Protein AF-A0A3D0ENQ8-F1 (afdb_monomer)

Solvent-accessible surface area (backbone atoms only — not comparable to full-atom values): 4371 Å² total; per-residue (Å²): 132,87,81,50,68,70,58,51,52,52,51,51,52,50,46,54,50,53,35,52,52,38,49,52,50,60,76,67,51,69,94,43,84,92,36,48,69,57,50,50,53,44,51,52,51,34,51,53,43,51,52,51,51,52,53,49,53,51,51,50,51,51,50,53,54,53,56,69,72,62,64,73,77,82,124

Nearest PDB structures (foldseek):
  6lqo-assembly3_J  TM=7.986E-01  e=8.607E+00  human gammaherpesvirus 4
  3lg7-assembly1_B  TM=5.372E-01  e=2.807E+00  synthetic construct
  3etx-assembly3_C  TM=5.295E-01  e=3.203E+00  Fusobacterium nucleatum
  7rye-assembly1_G  TM=4.446E-01  e=2.628E+00  Salmonella enterica subsp. enterica serovar Typhimurium

Radius of gyration: 18.43 Å; Cα contacts (8 Å, |Δi|>4): 24; chains: 1; bounding box: 43×22×57 Å

Secondary structure (DSSP, 8-state):
----HHHHHHHHHHHHHHHHHHHHHHHHS---GGGHHHHHHHHHHHHHHHHHHHHHHHHHHHHHHHHHT------

Structure (mmCIF, N/CA/C/O backbone):
data_AF-A0A3D0ENQ8-F1
#
_entry.id   AF-A0A3D0ENQ8-F1
#
loop_
_atom_site.group_PDB
_atom_site.id
_atom_site.type_symbol
_atom_site.label_atom_id
_atom_site.label_alt_id
_atom_site.label_comp_id
_atom_site.label_asym_id
_atom_site.label_entity_id
_atom_site.label_seq_id
_atom_site.pdbx_PDB_ins_code
_atom_site.Cartn_x
_atom_site.Cartn_y
_atom_site.Cartn_z
_atom_site.occupancy
_atom_site.B_iso_or_equiv
_atom_site.auth_seq_id
_atom_site.auth_comp_id
_atom_site.auth_asym_id
_atom_site.auth_atom_id
_atom_site.pdbx_PDB_model_num
ATOM 1 N N . MET A 1 1 ? -4.678 -14.140 21.369 1.00 39.16 1 MET A N 1
ATOM 2 C CA . MET A 1 1 ? -3.444 -13.383 21.077 1.00 39.16 1 MET A CA 1
ATOM 3 C C . MET A 1 1 ? -3.879 -11.942 20.851 1.00 39.16 1 MET A C 1
ATOM 5 O O . MET A 1 1 ? -4.616 -11.707 19.905 1.00 39.16 1 MET A O 1
ATOM 9 N N . ALA A 1 2 ? -3.608 -11.032 21.790 1.00 49.53 2 ALA A N 1
ATOM 10 C CA . ALA A 1 2 ? -4.071 -9.648 21.691 1.00 49.53 2 ALA A CA 1
ATOM 11 C C . ALA A 1 2 ? -3.092 -8.871 20.805 1.00 49.53 2 ALA A C 1
ATOM 13 O O . ALA A 1 2 ? -2.031 -8.482 21.276 1.00 49.53 2 ALA A O 1
ATOM 14 N N . ILE A 1 3 ? -3.421 -8.717 19.523 1.00 52.25 3 ILE A N 1
ATOM 15 C CA . ILE A 1 3 ? -2.705 -7.793 18.637 1.00 52.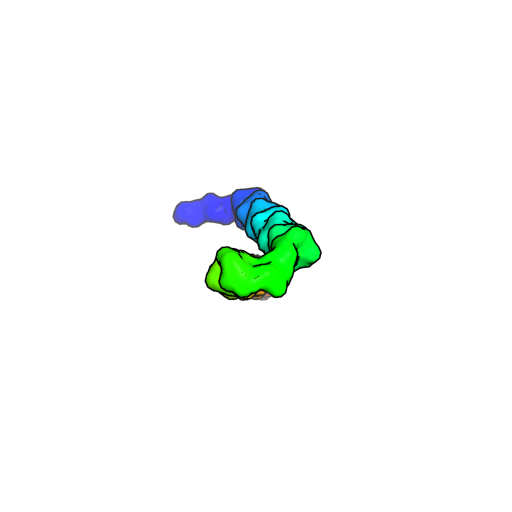25 3 ILE A CA 1
ATOM 16 C C . ILE A 1 3 ? -3.026 -6.385 19.147 1.00 52.25 3 ILE A C 1
ATOM 18 O O . ILE A 1 3 ? -4.199 -6.011 19.231 1.00 52.25 3 ILE A O 1
ATOM 22 N N . LEU A 1 4 ? -2.010 -5.637 19.576 1.00 63.75 4 LEU A N 1
ATOM 23 C CA . LEU A 1 4 ? -2.198 -4.300 20.133 1.00 63.75 4 LEU A CA 1
ATOM 24 C C . LEU A 1 4 ? -2.434 -3.306 18.989 1.00 63.75 4 LEU A C 1
ATOM 26 O O . LEU A 1 4 ? -1.742 -3.343 17.976 1.00 63.75 4 LEU A O 1
ATOM 30 N N . PHE A 1 5 ? -3.373 -2.370 19.158 1.00 62.66 5 PHE A N 1
ATOM 31 C CA . PHE A 1 5 ? -3.646 -1.316 18.165 1.00 62.66 5 PHE A CA 1
ATOM 32 C C . PHE A 1 5 ? -2.387 -0.548 17.741 1.00 62.66 5 PHE A C 1
ATOM 34 O O . PHE A 1 5 ? -2.238 -0.220 16.573 1.00 62.66 5 PHE A O 1
ATOM 41 N N . ALA A 1 6 ? -1.437 -0.355 18.659 1.00 62.81 6 ALA A N 1
ATOM 42 C CA . ALA A 1 6 ? -0.151 0.270 18.360 1.00 62.81 6 ALA A CA 1
ATOM 43 C C . ALA A 1 6 ? 0.675 -0.504 17.309 1.00 62.81 6 ALA A C 1
ATOM 45 O O . ALA A 1 6 ? 1.373 0.105 16.502 1.00 62.81 6 ALA A O 1
ATOM 46 N N . GLU A 1 7 ? 0.587 -1.837 17.285 1.00 67.19 7 GLU A N 1
ATOM 47 C CA . GLU A 1 7 ? 1.250 -2.665 16.270 1.00 67.19 7 GLU A C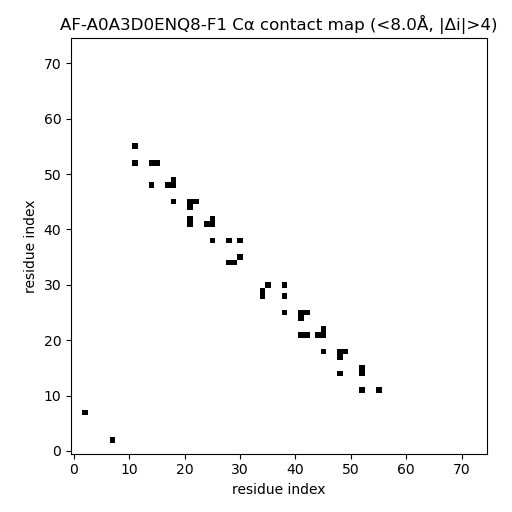A 1
ATOM 48 C C . GLU A 1 7 ? 0.542 -2.543 14.915 1.00 67.19 7 GLU A C 1
ATOM 50 O O . GLU A 1 7 ? 1.205 -2.481 13.880 1.00 67.19 7 GLU A O 1
ATOM 55 N N . ILE A 1 8 ? -0.791 -2.434 14.922 1.00 68.38 8 ILE A N 1
ATOM 56 C CA . ILE A 1 8 ? -1.609 -2.201 13.722 1.00 68.38 8 ILE A CA 1
ATOM 57 C C . ILE A 1 8 ? -1.312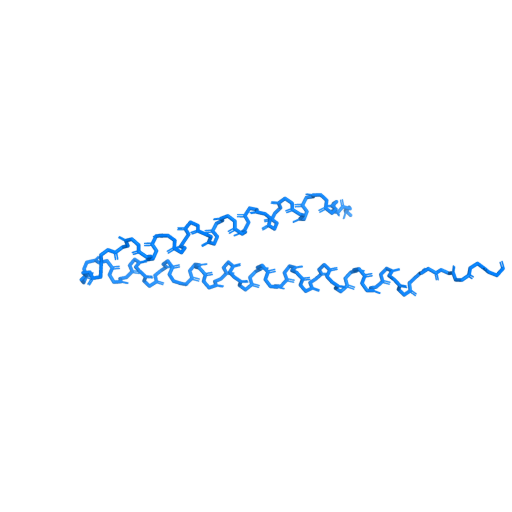 -0.819 13.125 1.00 68.38 8 ILE A C 1
ATOM 59 O O . ILE A 1 8 ? -1.073 -0.712 11.922 1.00 68.38 8 ILE A O 1
ATOM 63 N N . ASP A 1 9 ? -1.246 0.223 13.953 1.00 72.25 9 ASP A N 1
ATOM 64 C CA . ASP A 1 9 ? -0.932 1.589 13.525 1.00 72.25 9 ASP A CA 1
ATOM 65 C C . ASP A 1 9 ? 0.487 1.684 12.947 1.00 72.25 9 ASP A C 1
ATOM 67 O O . ASP A 1 9 ? 0.708 2.304 11.901 1.00 72.25 9 ASP A O 1
ATOM 71 N N . GLN A 1 10 ? 1.455 1.008 13.573 1.00 76.75 10 GLN A N 1
ATOM 72 C CA . GLN A 1 10 ? 2.828 0.948 13.076 1.00 76.75 10 GLN A CA 1
ATOM 73 C C . GLN A 1 10 ? 2.925 0.194 11.739 1.00 76.75 10 GLN A C 1
ATOM 75 O O . GLN A 1 10 ? 3.643 0.630 10.832 1.00 76.75 10 GLN A O 1
ATOM 80 N N . GLN A 1 11 ? 2.194 -0.914 11.581 1.00 79.12 11 GLN A N 1
ATOM 81 C CA . GLN A 1 11 ? 2.124 -1.658 10.320 1.00 79.12 11 GLN A CA 1
ATOM 82 C C . GLN A 1 11 ? 1.440 -0.838 9.216 1.00 79.12 11 GLN A C 1
ATOM 84 O O . GLN A 1 11 ? 1.959 -0.772 8.099 1.00 79.12 11 GLN A O 1
ATOM 89 N N . ALA A 1 12 ? 0.350 -0.133 9.530 1.00 79.62 12 ALA A N 1
ATOM 90 C CA . ALA A 1 12 ? -0.326 0.775 8.606 1.00 79.62 12 ALA A CA 1
ATOM 91 C C . ALA A 1 12 ? 0.599 1.914 8.148 1.00 79.62 12 ALA A C 1
ATOM 93 O O . ALA A 1 12 ? 0.665 2.229 6.957 1.00 79.62 12 ALA A O 1
ATOM 94 N N . ALA A 1 13 ? 1.361 2.509 9.072 1.00 80.94 13 ALA A N 1
ATOM 95 C CA . ALA A 1 13 ? 2.337 3.548 8.758 1.00 80.94 13 ALA A CA 1
ATOM 96 C C . ALA A 1 13 ? 3.459 3.028 7.843 1.00 80.94 13 ALA A C 1
ATOM 98 O O . ALA A 1 13 ? 3.850 3.710 6.893 1.00 80.94 13 ALA A O 1
ATOM 99 N N . ASN A 1 14 ? 3.955 1.812 8.086 1.00 85.56 14 ASN A N 1
ATOM 100 C CA . ASN A 1 14 ? 4.971 1.182 7.243 1.00 85.56 14 ASN A CA 1
ATOM 101 C C . ASN A 1 14 ? 4.439 0.857 5.836 1.00 85.56 14 ASN A C 1
ATOM 103 O O . ASN A 1 14 ? 5.132 1.129 4.856 1.00 85.56 14 ASN A O 1
ATOM 107 N N . LEU A 1 15 ? 3.201 0.367 5.712 1.00 86.69 15 LEU A N 1
ATOM 108 C CA . LEU A 1 15 ? 2.554 0.137 4.414 1.00 86.69 15 LEU A CA 1
ATOM 109 C C . LEU A 1 15 ? 2.362 1.445 3.632 1.00 86.69 15 LEU A C 1
ATOM 111 O O . LEU A 1 15 ? 2.656 1.504 2.438 1.00 86.69 15 LEU A O 1
ATOM 115 N N . LYS A 1 16 ? 1.944 2.525 4.304 1.00 84.88 16 LYS A N 1
ATOM 116 C CA . LYS A 1 16 ? 1.816 3.859 3.689 1.00 84.88 16 LYS A CA 1
ATOM 117 C C . LYS A 1 16 ? 3.161 4.378 3.171 1.00 84.88 16 LYS A C 1
ATOM 119 O O . LYS A 1 16 ? 3.220 4.897 2.057 1.00 84.88 16 LYS A O 1
ATOM 124 N N . LYS A 1 17 ? 4.247 4.182 3.929 1.00 85.94 17 LYS A N 1
ATOM 125 C CA . LYS A 1 17 ? 5.615 4.506 3.485 1.00 85.94 17 LYS A CA 1
ATOM 126 C C . LYS A 1 17 ? 6.043 3.664 2.280 1.00 85.94 17 LYS A C 1
ATOM 128 O O . LYS A 1 17 ? 6.543 4.227 1.312 1.00 85.94 17 LYS A O 1
ATOM 133 N N . ALA A 1 18 ? 5.807 2.350 2.305 1.00 86.50 18 ALA A N 1
ATOM 134 C CA .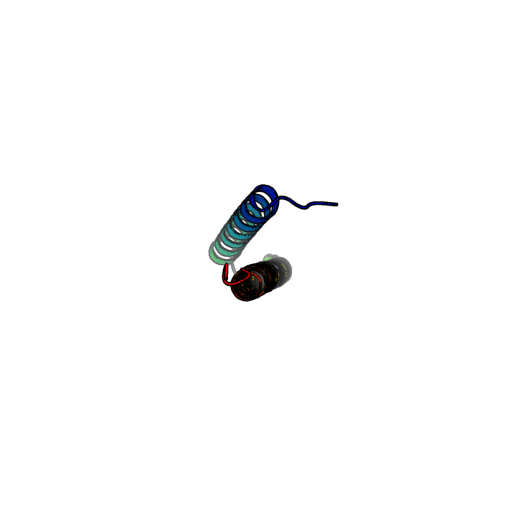 ALA A 1 18 ? 6.125 1.460 1.186 1.00 86.50 18 ALA A CA 1
ATOM 135 C C . ALA A 1 18 ? 5.398 1.886 -0.100 1.00 86.50 18 ALA A C 1
ATOM 137 O O . ALA A 1 18 ? 6.015 1.976 -1.158 1.00 86.50 18 ALA A O 1
ATOM 138 N N . ARG A 1 19 ? 4.113 2.250 0.003 1.00 86.94 19 ARG A N 1
ATOM 139 C CA . ARG A 1 19 ? 3.343 2.794 -1.122 1.00 86.94 19 ARG A CA 1
ATOM 140 C C . ARG A 1 19 ? 3.957 4.079 -1.678 1.00 86.94 19 ARG A C 1
ATOM 142 O O . ARG A 1 19 ? 4.075 4.211 -2.891 1.00 86.94 19 ARG A O 1
ATOM 149 N N . ALA A 1 20 ? 4.353 5.011 -0.810 1.00 84.62 20 ALA A N 1
ATOM 150 C CA . ALA A 1 20 ? 4.970 6.267 -1.236 1.00 84.62 20 ALA A CA 1
ATOM 151 C C . ALA A 1 20 ? 6.286 6.031 -1.995 1.00 84.62 20 ALA A C 1
ATOM 153 O O . ALA A 1 20 ? 6.499 6.629 -3.044 1.00 84.62 20 ALA A O 1
ATOM 154 N N . VAL A 1 21 ? 7.130 5.113 -1.514 1.00 88.44 21 VAL A N 1
ATOM 155 C CA . VAL A 1 21 ? 8.381 4.739 -2.195 1.00 88.44 21 VAL A CA 1
ATOM 156 C C . VAL A 1 21 ? 8.108 4.117 -3.567 1.00 88.44 21 VAL A C 1
ATOM 158 O O . VAL A 1 21 ? 8.761 4.485 -4.538 1.00 88.44 21 VAL A O 1
ATOM 161 N N . LEU A 1 22 ? 7.123 3.219 -3.670 1.00 87.19 22 LEU A N 1
ATOM 162 C CA . LEU A 1 22 ? 6.737 2.612 -4.948 1.00 87.19 22 LEU A CA 1
ATOM 163 C C . LEU A 1 22 ? 6.196 3.651 -5.942 1.00 87.19 22 LEU A C 1
ATOM 165 O O . LEU A 1 22 ? 6.520 3.574 -7.121 1.00 87.19 22 LEU A O 1
ATOM 169 N N . SER A 1 23 ? 5.436 4.646 -5.474 1.00 85.69 23 SER A N 1
ATOM 170 C CA . SER A 1 23 ? 4.975 5.760 -6.317 1.00 85.69 23 SER A CA 1
ATOM 171 C C . SER A 1 23 ? 6.149 6.574 -6.859 1.00 85.69 23 SER A C 1
ATOM 173 O O . SER A 1 23 ? 6.219 6.811 -8.056 1.00 85.69 23 SER A O 1
ATOM 175 N N . VAL A 1 24 ? 7.115 6.929 -6.003 1.00 87.38 24 VAL A N 1
ATOM 176 C CA . VAL A 1 24 ? 8.326 7.648 -6.433 1.00 87.38 24 VAL A CA 1
ATOM 177 C C . VAL A 1 24 ? 9.116 6.827 -7.4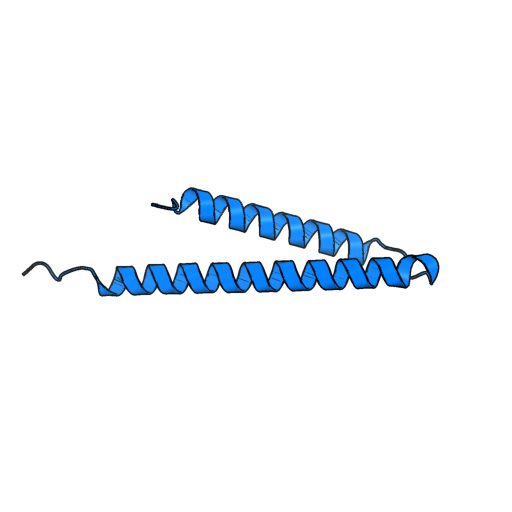49 1.00 87.38 24 VAL A C 1
ATOM 179 O O . VAL A 1 24 ? 9.611 7.378 -8.426 1.00 87.38 24 VAL A O 1
ATOM 182 N N . LEU A 1 25 ? 9.230 5.512 -7.253 1.00 85.06 25 LEU A N 1
ATOM 183 C CA . LEU A 1 25 ? 9.891 4.636 -8.219 1.00 85.06 25 LEU A CA 1
ATOM 184 C C . LEU A 1 25 ? 9.173 4.634 -9.573 1.00 85.06 25 LEU A C 1
ATOM 186 O O . LEU A 1 25 ? 9.852 4.721 -10.586 1.00 85.06 25 LEU A O 1
ATOM 190 N N . LEU A 1 26 ? 7.838 4.593 -9.607 1.00 83.62 26 LEU A N 1
ATOM 191 C CA . LEU A 1 26 ? 7.076 4.704 -10.859 1.00 83.62 26 LEU A CA 1
ATOM 192 C C . LEU A 1 26 ? 7.281 6.059 -11.541 1.00 83.62 26 LEU A C 1
ATOM 194 O O . LEU A 1 26 ? 7.504 6.099 -12.746 1.00 83.62 26 LEU A O 1
ATOM 198 N N . ASP A 1 27 ? 7.258 7.150 -10.775 1.00 83.62 27 ASP A N 1
ATOM 199 C CA . ASP A 1 27 ? 7.397 8.511 -11.307 1.00 83.62 27 ASP A CA 1
ATOM 200 C C . ASP A 1 27 ? 8.817 8.803 -11.824 1.00 83.62 27 ASP A C 1
ATOM 202 O O . ASP A 1 27 ? 9.011 9.637 -12.708 1.00 83.62 27 ASP A O 1
ATOM 206 N N . THR A 1 28 ? 9.828 8.138 -11.257 1.00 84.06 28 THR A N 1
ATOM 207 C CA . THR A 1 28 ? 11.246 8.358 -11.589 1.00 84.06 28 THR A CA 1
ATOM 208 C C . THR A 1 28 ? 11.790 7.380 -12.626 1.00 84.06 28 THR A C 1
ATOM 210 O O . THR A 1 28 ? 12.876 7.616 -13.164 1.00 84.06 28 THR A O 1
ATOM 213 N N . MET A 1 29 ? 11.077 6.288 -12.923 1.00 78.06 29 MET A N 1
ATOM 214 C CA . MET A 1 29 ? 11.581 5.265 -13.831 1.00 78.06 29 MET A CA 1
ATOM 215 C C . MET A 1 29 ? 11.466 5.727 -15.291 1.00 78.06 29 MET A C 1
ATOM 217 O O . MET A 1 29 ? 10.378 6.083 -15.747 1.00 78.06 29 MET A O 1
ATOM 221 N N . PRO A 1 30 ? 12.567 5.715 -16.066 1.00 73.44 30 PRO A N 1
ATOM 222 C CA . PRO A 1 30 ? 12.499 6.040 -17.479 1.00 73.44 30 PRO A CA 1
ATOM 223 C C . PRO A 1 30 ? 11.665 4.983 -18.203 1.00 73.44 30 PRO A C 1
ATOM 225 O O . PRO A 1 30 ? 11.999 3.798 -18.137 1.00 73.44 30 PRO A O 1
ATOM 228 N N . GLY A 1 31 ? 10.631 5.424 -18.927 1.00 65.69 31 GLY A N 1
ATOM 229 C CA . GLY A 1 31 ? 9.760 4.595 -19.771 1.00 65.69 31 GLY A CA 1
ATOM 230 C C . GLY A 1 31 ? 10.451 4.091 -21.041 1.00 65.69 31 GLY A C 1
ATOM 231 O O . GLY A 1 31 ? 9.954 4.277 -22.148 1.00 65.69 31 GLY A O 1
ATOM 232 N N . THR A 1 32 ? 11.645 3.523 -20.899 1.00 71.31 32 THR A N 1
A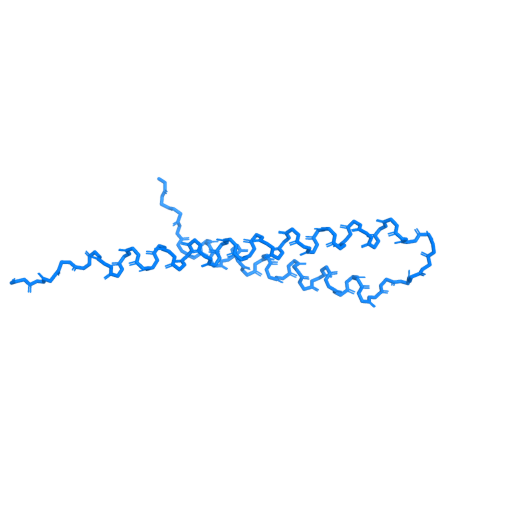TOM 233 C CA . THR A 1 32 ? 12.351 2.817 -21.965 1.00 71.31 32 THR A CA 1
ATOM 234 C C . THR A 1 32 ? 11.926 1.351 -21.954 1.00 71.31 32 THR A C 1
ATOM 236 O O . THR A 1 32 ? 11.646 0.793 -20.895 1.00 71.31 32 THR A O 1
ATOM 239 N N . GLY A 1 33 ? 11.921 0.691 -23.117 1.00 68.62 33 GLY A N 1
ATOM 240 C CA . GLY A 1 33 ? 11.501 -0.717 -23.227 1.00 68.62 33 GLY A CA 1
ATOM 241 C C . GLY A 1 33 ? 12.305 -1.700 -22.359 1.00 68.62 33 GLY A C 1
ATOM 242 O O . GLY A 1 33 ? 11.826 -2.781 -22.053 1.00 68.62 33 GLY A O 1
ATOM 243 N N . ALA A 1 34 ? 13.501 -1.321 -21.892 1.00 73.19 34 ALA A N 1
ATOM 244 C CA . ALA A 1 34 ? 14.283 -2.120 -20.943 1.00 73.19 34 ALA A CA 1
ATOM 245 C C . ALA A 1 34 ? 13.689 -2.145 -19.518 1.00 73.19 34 ALA A C 1
ATOM 247 O O . ALA A 1 34 ? 14.002 -3.043 -18.742 1.00 73.19 34 ALA A O 1
ATOM 248 N N . ASN A 1 35 ? 12.846 -1.167 -19.172 1.00 75.12 35 ASN A N 1
ATOM 249 C CA . ASN A 1 35 ? 12.256 -1.004 -17.843 1.00 75.12 35 ASN A CA 1
ATOM 250 C C . ASN A 1 35 ? 10.746 -1.282 -17.825 1.00 75.12 35 ASN A C 1
ATOM 252 O O . ASN A 1 35 ? 10.113 -1.093 -16.787 1.00 75.12 35 ASN A O 1
ATOM 256 N N . GLU A 1 36 ? 10.151 -1.698 -18.944 1.00 79.25 36 GLU A N 1
ATOM 257 C CA . GLU A 1 36 ? 8.700 -1.886 -19.063 1.00 79.25 36 GLU A CA 1
ATOM 258 C C . GLU A 1 36 ? 8.196 -2.982 -18.109 1.00 79.25 36 GLU A C 1
ATOM 260 O O . GLU A 1 36 ? 7.282 -2.740 -17.318 1.00 79.25 36 GLU A O 1
ATOM 265 N N . ASP A 1 37 ? 8.888 -4.125 -18.061 1.00 82.81 37 ASP A N 1
ATOM 266 C CA . ASP A 1 37 ? 8.590 -5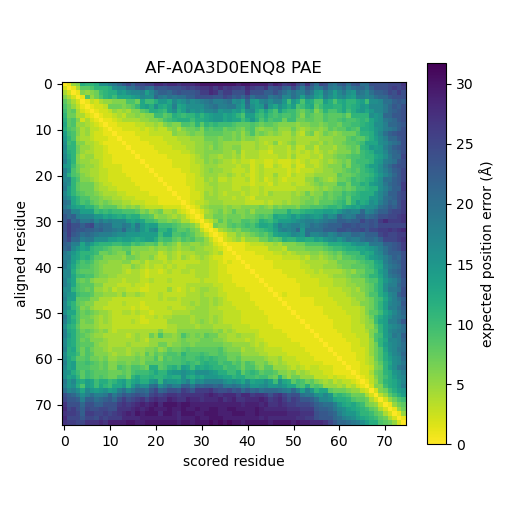.221 -17.129 1.00 82.81 37 ASP A CA 1
ATOM 267 C C . ASP A 1 37 ? 8.752 -4.795 -15.659 1.00 82.81 37 ASP A C 1
ATOM 269 O O . ASP A 1 37 ? 7.947 -5.148 -14.795 1.00 82.81 37 ASP A O 1
ATOM 273 N N . ILE A 1 38 ? 9.778 -3.992 -15.362 1.00 82.19 38 ILE A N 1
ATOM 274 C CA . ILE A 1 38 ? 10.048 -3.489 -14.007 1.00 82.19 38 ILE A CA 1
ATOM 275 C C . 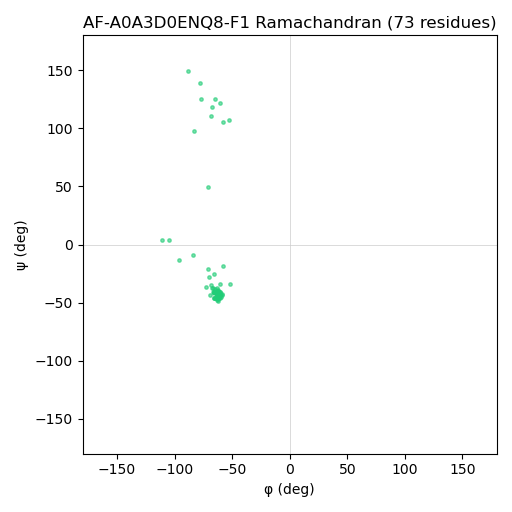ILE A 1 38 ? 8.962 -2.489 -13.586 1.00 82.19 38 ILE A C 1
ATOM 277 O O . ILE A 1 38 ? 8.441 -2.567 -12.473 1.00 82.19 38 ILE A O 1
ATOM 281 N N . THR A 1 39 ? 8.568 -1.591 -14.487 1.00 84.50 39 THR A N 1
ATOM 282 C CA . THR A 1 39 ? 7.482 -0.625 -14.273 1.00 84.50 39 THR A CA 1
ATOM 283 C C . THR A 1 39 ? 6.159 -1.346 -14.017 1.00 84.50 39 THR A C 1
ATOM 285 O O . THR A 1 39 ? 5.407 -0.972 -13.110 1.00 84.50 39 THR A O 1
ATOM 288 N N . TRP A 1 40 ? 5.892 -2.423 -14.761 1.00 86.75 40 TRP A N 1
ATOM 289 C CA . TRP A 1 40 ? 4.718 -3.266 -14.560 1.00 86.75 40 TRP A CA 1
ATOM 290 C C . TRP A 1 40 ? 4.727 -3.948 -13.185 1.00 86.75 40 TRP A C 1
ATOM 292 O O . TRP A 1 40 ? 3.744 -3.851 -12.446 1.00 86.75 40 TRP A O 1
ATOM 302 N N . LEU A 1 41 ? 5.851 -4.558 -12.788 1.00 86.69 41 LEU A N 1
ATOM 303 C CA . LEU A 1 41 ? 6.002 -5.196 -11.474 1.00 86.69 41 LEU A CA 1
ATOM 304 C C . LEU A 1 41 ? 5.812 -4.204 -10.319 1.00 86.69 41 LEU A C 1
ATOM 306 O O . LEU A 1 41 ? 5.124 -4.509 -9.342 1.00 86.69 41 LEU A O 1
ATOM 310 N N . ILE A 1 42 ? 6.381 -3.003 -10.431 1.00 87.31 42 ILE A N 1
ATOM 311 C CA . ILE A 1 42 ? 6.240 -1.957 -9.410 1.00 87.31 42 ILE A CA 1
ATOM 312 C C . ILE A 1 42 ? 4.797 -1.450 -9.354 1.00 87.31 42 ILE A C 1
ATOM 314 O O . ILE A 1 42 ? 4.279 -1.226 -8.260 1.00 87.31 42 ILE A O 1
ATOM 318 N N . SER A 1 43 ? 4.113 -1.334 -10.494 1.00 86.88 43 SER A N 1
ATOM 319 C CA . SER A 1 43 ? 2.694 -0.954 -10.542 1.00 86.88 43 SER A CA 1
ATOM 320 C C . SER A 1 43 ? 1.810 -1.983 -9.832 1.00 86.88 43 SER A C 1
ATOM 322 O O . SER A 1 43 ? 0.935 -1.618 -9.044 1.00 86.88 43 SER A O 1
ATOM 324 N N . LEU A 1 44 ? 2.085 -3.273 -10.041 1.00 89.50 44 LEU A N 1
ATOM 325 C CA . LEU A 1 44 ? 1.421 -4.382 -9.351 1.00 89.50 44 LEU A CA 1
ATOM 326 C C . LEU A 1 44 ? 1.660 -4.356 -7.839 1.00 89.50 44 LEU A C 1
ATOM 328 O O . LEU A 1 44 ? 0.715 -4.483 -7.053 1.00 89.50 44 LEU A O 1
ATOM 332 N N . ALA A 1 45 ? 2.911 -4.150 -7.423 1.00 86.50 45 ALA A N 1
ATOM 333 C CA . ALA A 1 45 ? 3.261 -4.007 -6.015 1.00 86.50 45 ALA A CA 1
ATOM 334 C C . ALA A 1 45 ? 2.562 -2.787 -5.392 1.00 86.50 45 ALA A C 1
ATOM 336 O O . ALA A 1 45 ? 1.986 -2.887 -4.308 1.00 86.50 45 ALA A O 1
ATOM 337 N N . HIS A 1 46 ? 2.545 -1.650 -6.093 1.00 89.69 46 HIS A N 1
ATOM 338 C CA . HIS A 1 46 ? 1.888 -0.425 -5.643 1.00 89.69 46 HIS A CA 1
ATOM 339 C C . HIS A 1 46 ? 0.375 -0.624 -5.454 1.00 89.69 46 HIS A C 1
ATOM 341 O O . HIS A 1 46 ? -0.171 -0.208 -4.427 1.00 89.69 46 HIS A O 1
ATOM 347 N N . GLY A 1 47 ? -0.290 -1.306 -6.393 1.00 88.12 47 GLY A N 1
ATOM 348 C CA . GLY A 1 47 ? -1.705 -1.675 -6.285 1.00 88.12 47 GLY A CA 1
ATOM 349 C C . GLY A 1 47 ? -1.983 -2.603 -5.100 1.00 88.12 47 GLY A C 1
ATOM 350 O O . GLY A 1 47 ? -2.831 -2.303 -4.265 1.00 88.12 47 GLY A O 1
ATOM 351 N N . THR A 1 48 ? -1.190 -3.665 -4.948 1.00 90.50 48 THR A N 1
ATOM 352 C CA . THR A 1 48 ? -1.343 -4.637 -3.848 1.00 90.50 48 THR A CA 1
ATOM 353 C C . THR A 1 48 ? -1.184 -3.981 -2.472 1.00 90.50 48 THR A C 1
ATOM 355 O O . THR A 1 48 ? -1.969 -4.232 -1.553 1.00 90.50 48 THR A O 1
ATOM 358 N N . VAL A 1 49 ? -0.190 -3.096 -2.315 1.00 89.94 49 VAL A N 1
ATOM 359 C CA . VAL A 1 49 ? 0.012 -2.343 -1.067 1.00 89.94 49 VAL A CA 1
ATOM 360 C C . VAL A 1 49 ? -1.165 -1.400 -0.807 1.00 89.94 49 VAL A C 1
ATOM 362 O O . VAL A 1 49 ? -1.618 -1.289 0.332 1.00 89.94 49 VAL A O 1
ATOM 365 N N . HIS A 1 50 ? -1.694 -0.743 -1.841 1.00 90.44 50 HIS A N 1
ATOM 366 C CA . HIS A 1 50 ? -2.867 0.121 -1.712 1.00 90.44 50 HIS A CA 1
ATOM 367 C C . HIS A 1 50 ? -4.112 -0.644 -1.240 1.00 90.44 50 HIS A C 1
ATOM 369 O O . HIS A 1 50 ? -4.786 -0.193 -0.310 1.00 90.44 50 HIS A O 1
ATOM 375 N N . ASP A 1 51 ? -4.386 -1.808 -1.824 1.00 89.56 51 ASP A N 1
ATOM 376 C CA . ASP A 1 51 ? -5.533 -2.639 -1.451 1.00 89.56 51 ASP A CA 1
ATOM 377 C C . ASP A 1 51 ? -5.394 -3.191 -0.029 1.00 89.56 51 ASP A C 1
ATOM 379 O O . ASP A 1 51 ? -6.357 -3.194 0.739 1.00 89.56 51 ASP A O 1
ATOM 383 N N . THR A 1 52 ? -4.174 -3.559 0.370 1.00 86.94 52 THR A N 1
ATOM 384 C CA . THR A 1 52 ? -3.877 -3.997 1.741 1.00 86.94 52 THR A CA 1
ATOM 385 C C . THR A 1 52 ? -4.133 -2.881 2.757 1.00 86.94 52 THR A C 1
ATOM 387 O O . THR A 1 52 ? -4.732 -3.129 3.802 1.00 86.94 52 THR A O 1
ATOM 390 N N . ILE A 1 53 ? -3.737 -1.637 2.450 1.00 87.06 53 ILE A N 1
ATOM 391 C CA . ILE A 1 53 ? -4.025 -0.475 3.309 1.00 87.06 53 ILE A CA 1
ATOM 392 C C . ILE A 1 53 ? -5.537 -0.279 3.453 1.00 87.06 53 ILE A C 1
ATOM 394 O O . ILE A 1 53 ? -6.017 -0.119 4.572 1.00 87.06 53 ILE A O 1
ATOM 398 N N . LYS A 1 54 ? -6.295 -0.340 2.351 1.00 87.94 54 LYS A N 1
ATOM 399 C CA . LYS A 1 54 ? -7.761 -0.208 2.382 1.00 87.94 54 LYS A CA 1
ATOM 400 C C . LYS A 1 54 ? -8.430 -1.303 3.208 1.00 87.94 54 LYS A C 1
ATOM 402 O O . LYS A 1 54 ? -9.330 -1.010 3.989 1.00 87.94 54 LYS A O 1
ATOM 407 N N . ALA A 1 55 ? -7.996 -2.552 3.047 1.00 85.62 55 ALA A N 1
ATOM 408 C CA . ALA A 1 55 ? -8.514 -3.674 3.823 1.00 85.62 55 ALA A CA 1
ATOM 409 C C . ALA A 1 55 ? -8.223 -3.502 5.321 1.00 85.62 55 ALA A C 1
ATOM 411 O O . ALA A 1 55 ? -9.097 -3.758 6.148 1.00 85.62 55 ALA A O 1
ATOM 412 N N . LEU A 1 56 ? -7.028 -3.011 5.667 1.00 83.50 56 LEU A N 1
ATOM 413 C CA . LEU A 1 56 ? -6.654 -2.719 7.047 1.00 83.50 56 LEU A CA 1
ATOM 414 C C . LEU A 1 56 ? -7.502 -1.586 7.640 1.00 83.50 56 LEU A C 1
ATOM 416 O O . LEU A 1 56 ? -8.032 -1.733 8.736 1.00 83.50 56 LEU A O 1
ATOM 420 N N . GLU A 1 57 ? -7.684 -0.485 6.908 1.00 84.75 57 GLU A N 1
ATOM 421 C CA . GLU A 1 57 ? -8.524 0.642 7.335 1.00 84.75 57 GLU A CA 1
ATOM 422 C C . GLU A 1 57 ? -9.989 0.213 7.524 1.00 84.75 57 GLU A C 1
ATOM 424 O O . GLU A 1 57 ? -10.614 0.576 8.521 1.00 84.75 57 GLU A O 1
ATOM 429 N N . ALA A 1 58 ? -10.518 -0.629 6.631 1.00 84.50 58 ALA A N 1
ATOM 430 C CA . ALA A 1 58 ? -11.860 -1.193 6.758 1.00 84.50 58 ALA A CA 1
ATOM 431 C C . ALA A 1 58 ? -11.996 -2.138 7.965 1.00 84.50 58 ALA A C 1
ATOM 433 O O . ALA A 1 58 ? -13.007 -2.094 8.666 1.00 84.50 58 ALA A O 1
ATOM 434 N N . ALA A 1 59 ? -10.988 -2.975 8.232 1.00 81.94 59 ALA A N 1
ATOM 435 C CA . ALA A 1 59 ? -10.977 -3.867 9.389 1.00 81.94 59 ALA A CA 1
ATOM 436 C C . ALA A 1 59 ? -10.924 -3.086 10.713 1.00 81.94 59 ALA A C 1
ATOM 438 O O . ALA A 1 59 ? -11.652 -3.415 11.649 1.00 81.94 59 ALA A O 1
ATOM 439 N N . VAL A 1 60 ? -10.117 -2.021 10.773 1.00 80.25 60 VAL A N 1
ATOM 440 C CA . VAL A 1 60 ? -10.041 -1.128 11.939 1.00 80.25 60 VAL A CA 1
ATOM 441 C C . VAL A 1 60 ? -11.367 -0.397 12.161 1.00 80.25 60 VAL A C 1
ATOM 443 O O . VAL A 1 60 ? -11.866 -0.383 13.283 1.00 80.25 60 VAL A O 1
ATOM 446 N N . ASP A 1 61 ? -11.982 0.164 11.115 1.00 81.19 61 ASP A N 1
ATOM 447 C CA . ASP A 1 61 ? -13.290 0.828 11.227 1.00 81.19 61 ASP A CA 1
ATOM 448 C C . ASP A 1 61 ? -14.396 -0.145 11.677 1.00 81.19 61 ASP A C 1
ATOM 450 O O . ASP A 1 61 ? -15.227 0.192 12.526 1.00 81.19 61 ASP A O 1
ATOM 454 N N . ALA A 1 62 ? -14.384 -1.383 11.169 1.00 81.56 62 ALA A N 1
ATOM 455 C CA . ALA A 1 62 ? -15.311 -2.430 11.590 1.00 81.56 62 ALA A CA 1
ATOM 456 C C . ALA A 1 62 ? -15.138 -2.800 13.073 1.00 81.56 62 ALA A C 1
ATOM 458 O O . ALA A 1 62 ? -16.136 -2.934 13.789 1.00 81.56 62 ALA A O 1
ATOM 459 N N . ASP A 1 63 ? -13.897 -2.918 13.552 1.00 77.62 63 ASP A N 1
ATOM 460 C CA . ASP A 1 63 ? -13.611 -3.192 14.961 1.00 77.62 63 ASP A CA 1
ATOM 461 C C . ASP A 1 63 ? -14.040 -2.024 15.866 1.00 77.62 63 ASP A C 1
ATOM 463 O O . ASP A 1 63 ? -14.767 -2.227 16.843 1.00 77.62 63 ASP A O 1
ATOM 467 N N . LEU A 1 64 ? -13.715 -0.780 15.496 1.00 78.06 64 LEU A N 1
ATOM 468 C CA . LEU A 1 64 ? -14.148 0.415 16.230 1.00 78.06 64 LEU A CA 1
ATOM 469 C C . LEU A 1 64 ? -15.680 0.512 16.316 1.00 78.06 64 LEU A C 1
ATOM 471 O O . LEU A 1 64 ? -16.226 0.774 17.393 1.00 78.06 64 LEU A O 1
ATOM 475 N N . LYS A 1 65 ? -16.396 0.237 15.217 1.00 78.25 65 LYS A N 1
ATOM 476 C CA . LYS A 1 65 ? -17.870 0.188 15.196 1.00 78.25 65 LYS A CA 1
ATO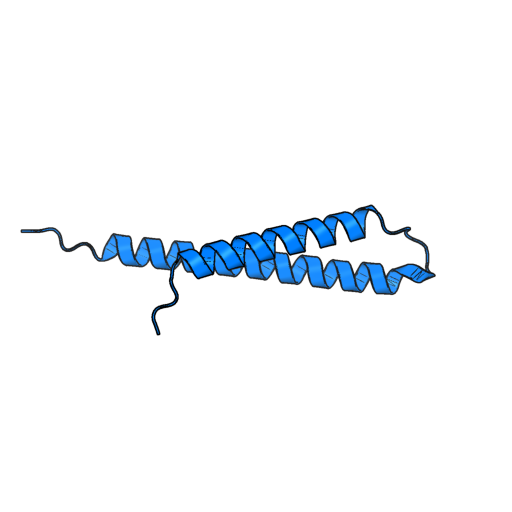M 477 C C . LYS A 1 65 ? -18.436 -0.940 16.056 1.00 78.25 65 LYS A C 1
ATOM 479 O O . LYS A 1 65 ? -19.457 -0.742 16.715 1.00 78.25 65 LYS A O 1
ATOM 484 N N . SER A 1 66 ? -17.791 -2.106 16.067 1.00 75.88 66 SER A N 1
ATOM 485 C CA . SER A 1 66 ? -18.166 -3.238 16.923 1.00 75.88 66 SER A CA 1
ATOM 486 C C . SER A 1 66 ? -18.041 -2.876 18.408 1.00 75.88 66 SER A C 1
ATOM 488 O O . SER A 1 66 ? -18.971 -3.086 19.188 1.00 75.88 66 SER A O 1
ATOM 490 N N . ARG A 1 67 ? -16.943 -2.213 18.790 1.00 69.19 67 ARG A N 1
ATOM 491 C CA . ARG A 1 67 ? -16.704 -1.754 20.168 1.00 69.19 67 ARG A CA 1
ATOM 492 C C . ARG A 1 67 ? -17.651 -0.626 20.584 1.00 69.19 67 ARG A C 1
ATOM 494 O O . ARG A 1 67 ? -18.107 -0.614 21.724 1.00 69.19 67 ARG A O 1
ATOM 501 N N . GLY A 1 68 ? -18.025 0.263 19.661 1.00 59.34 68 GLY A N 1
ATOM 502 C CA . GLY A 1 68 ? -19.030 1.310 19.889 1.00 59.34 68 GLY A CA 1
ATOM 503 C C . GLY A 1 68 ? -20.453 0.785 20.129 1.00 59.34 68 GLY A C 1
ATOM 504 O O . GLY A 1 68 ? -21.232 1.432 20.823 1.00 59.34 68 GLY A O 1
ATOM 505 N N . LYS A 1 69 ? -20.791 -0.409 19.622 1.00 55.81 69 LYS A N 1
ATOM 506 C CA . LYS A 1 69 ? -22.078 -1.083 19.889 1.00 55.81 69 LYS A CA 1
ATOM 507 C C . LYS A 1 69 ? -22.099 -1.893 21.192 1.00 55.81 69 LYS A C 1
ATOM 509 O O . LYS A 1 69 ? -23.162 -2.362 21.586 1.00 55.81 69 LYS A O 1
ATOM 514 N N . GLY A 1 70 ? -20.948 -2.068 21.845 1.00 48.44 70 GLY A N 1
ATOM 515 C CA . GLY A 1 70 ? -20.778 -2.927 23.018 1.00 48.44 70 GLY A CA 1
ATOM 516 C C . GLY A 1 70 ? -20.661 -2.203 24.358 1.00 48.44 70 GLY A C 1
ATOM 517 O O . GLY A 1 70 ? -20.431 -2.874 25.358 1.00 48.44 70 GLY A O 1
ATOM 518 N N . ALA A 1 71 ? -20.794 -0.873 24.424 1.00 49.78 71 ALA A N 1
ATOM 519 C CA . ALA A 1 71 ? -20.886 -0.196 25.716 1.00 49.78 71 ALA A CA 1
ATOM 520 C C . ALA A 1 71 ? -22.232 -0.573 26.361 1.00 49.78 71 ALA A C 1
ATOM 522 O O . ALA A 1 71 ? -23.270 -0.147 25.843 1.00 49.78 71 ALA A O 1
ATOM 523 N N . PRO A 1 72 ? -22.271 -1.362 27.456 1.00 46.97 72 PRO A N 1
ATOM 524 C CA . PRO A 1 72 ? -23.513 -1.518 28.185 1.00 46.97 72 PRO A CA 1
ATOM 525 C C . PRO A 1 72 ? -23.894 -0.123 28.670 1.00 46.97 72 PRO A C 1
ATOM 527 O O . PRO A 1 72 ? -23.112 0.539 29.360 1.00 46.97 72 PRO A O 1
ATOM 530 N N . ALA A 1 73 ? -25.078 0.339 28.274 1.00 48.03 73 ALA A N 1
ATOM 531 C CA . ALA A 1 73 ? -25.730 1.431 28.965 1.00 48.03 73 ALA A CA 1
ATOM 532 C C . ALA A 1 73 ? -25.760 1.025 30.442 1.00 48.03 73 ALA A C 1
ATOM 534 O O . ALA A 1 73 ? -26.438 0.064 30.805 1.00 48.03 73 ALA A O 1
ATOM 535 N N . LYS A 1 74 ? -24.926 1.672 31.264 1.00 44.66 74 LYS A N 1
ATOM 536 C CA . LYS A 1 74 ? -25.009 1.539 32.715 1.00 44.66 74 LYS A CA 1
ATOM 537 C C . LYS A 1 74 ? -26.420 1.983 33.097 1.00 44.66 74 LYS A C 1
ATOM 539 O O . LYS A 1 74 ? -26.723 3.170 32.989 1.00 44.66 74 LYS A O 1
ATOM 544 N N . ALA A 1 75 ? -27.259 1.005 33.423 1.00 45.16 75 ALA A N 1
ATOM 545 C CA . ALA A 1 75 ? -28.487 1.191 34.179 1.00 45.16 75 ALA A CA 1
ATOM 546 C C . ALA A 1 75 ? -28.142 1.491 35.642 1.00 45.16 75 ALA A C 1
ATOM 548 O O . ALA A 1 75 ? -27.088 0.989 36.106 1.00 45.16 75 ALA A O 1
#

Mean predicted aligned error: 9.92 Å

pLDDT: mean 76.52, std 13.45, range [39.16, 90.5]

Foldseek 3Di:
DDDDVVNLVVVLVVLVVLLVVLVVCLVPDPPDPVCVVVNVVSVVVNVVSVVVSVVSVVVVVVVVVVVVVPDPPPD

Sequence (75 aa):
MAILFAEIDQQAANLKKARAVLSVLLDTMPGTGANEDITWLISLAHGTVHDTIKALEAAVDADLKSRGKGAPAKA